Protein AF-A0A2D4H4C4-F1 (afdb_monomer)

Radius of gyration: 14.6 Å; Cα contacts (8 Å, |Δi|>4): 109; chains: 1; bounding box: 35×28×37 Å

Structure (mmCIF, N/CA/C/O backbone):
data_AF-A0A2D4H4C4-F1
#
_entry.id   AF-A0A2D4H4C4-F1
#
loop_
_atom_site.group_PDB
_atom_site.id
_atom_site.type_symbol
_atom_site.label_atom_id
_atom_site.label_alt_id
_atom_site.label_comp_id
_atom_site.label_asym_id
_atom_site.label_entity_id
_atom_site.label_seq_id
_atom_site.pdbx_PDB_ins_code
_atom_site.Cartn_x
_atom_site.Cartn_y
_atom_site.Cartn_z
_atom_site.occupancy
_atom_site.B_iso_or_equiv
_atom_site.auth_seq_id
_atom_site.auth_comp_id
_atom_site.auth_asym_id
_atom_site.auth_atom_id
_atom_site.pdbx_PDB_model_num
ATOM 1 N N . MET A 1 1 ? -2.243 -7.327 -5.780 1.00 95.19 1 MET A N 1
ATOM 2 C CA . MET A 1 1 ? -2.531 -5.905 -6.025 1.00 95.19 1 MET A CA 1
ATOM 3 C C . MET A 1 1 ? -1.234 -5.249 -6.439 1.00 95.19 1 MET A C 1
ATOM 5 O O . MET A 1 1 ? -0.230 -5.472 -5.782 1.00 95.19 1 MET A O 1
ATOM 9 N N . ILE A 1 2 ? -1.245 -4.512 -7.544 1.00 98.12 2 ILE A N 1
ATOM 10 C CA . ILE A 1 2 ? -0.050 -3.874 -8.105 1.00 98.12 2 ILE A CA 1
ATOM 11 C C . ILE A 1 2 ? -0.237 -2.359 -8.102 1.00 98.12 2 ILE A C 1
ATOM 13 O O . ILE A 1 2 ? -1.369 -1.879 -8.139 1.00 98.12 2 ILE A O 1
ATOM 17 N N . PHE A 1 3 ? 0.864 -1.616 -8.053 1.00 98.69 3 PHE A N 1
ATOM 18 C CA . PHE A 1 3 ? 0.857 -0.161 -7.938 1.00 98.69 3 PHE A CA 1
ATOM 19 C C . PHE A 1 3 ? 1.849 0.453 -8.921 1.00 98.69 3 PHE A C 1
ATOM 21 O O . PHE A 1 3 ? 2.810 -0.190 -9.339 1.00 98.69 3 PHE A O 1
ATOM 28 N N . HIS A 1 4 ? 1.646 1.727 -9.250 1.00 98.56 4 HIS A N 1
ATOM 29 C CA . HIS A 1 4 ? 2.751 2.546 -9.727 1.00 98.56 4 HIS A CA 1
ATOM 30 C C . HIS A 1 4 ? 3.812 2.638 -8.615 1.00 98.56 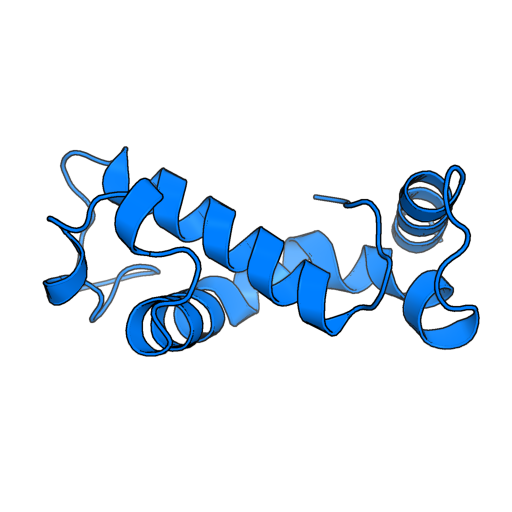4 HIS A C 1
ATOM 32 O O . HIS A 1 4 ? 3.489 3.005 -7.483 1.00 98.56 4 HIS A O 1
ATOM 38 N N . THR A 1 5 ? 5.066 2.314 -8.936 1.00 98.50 5 THR A N 1
ATOM 39 C CA . THR A 1 5 ? 6.145 2.185 -7.948 1.00 98.50 5 THR A CA 1
ATOM 40 C C . THR A 1 5 ? 7.248 3.208 -8.218 1.00 98.50 5 T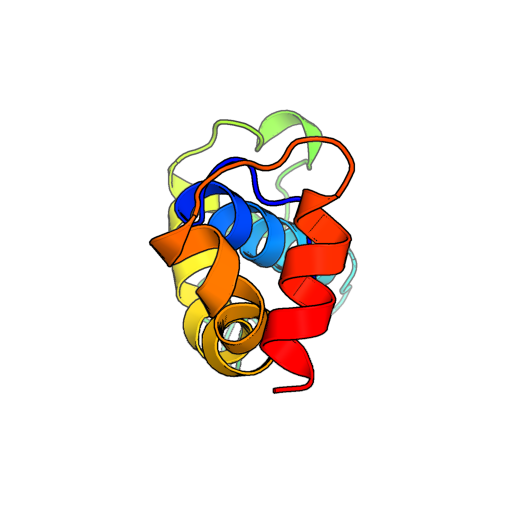HR A C 1
ATOM 42 O O . THR A 1 5 ? 8.166 2.925 -8.992 1.00 98.50 5 THR A O 1
ATOM 45 N N . PRO A 1 6 ? 7.202 4.397 -7.587 1.00 97.94 6 PRO A N 1
ATOM 46 C CA . PRO A 1 6 ? 8.333 5.319 -7.607 1.00 97.94 6 PRO A CA 1
ATOM 47 C C . PRO A 1 6 ? 9.481 4.813 -6.721 1.00 97.94 6 PRO A C 1
ATOM 49 O O . PRO A 1 6 ? 10.64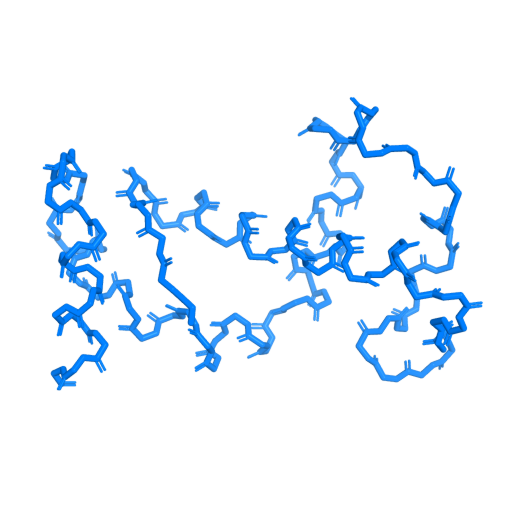6 5.019 -7.035 1.00 97.94 6 PRO A O 1
ATOM 52 N N . PHE A 1 7 ? 9.156 4.124 -5.623 1.00 97.94 7 PHE A N 1
ATOM 53 C CA . PHE A 1 7 ? 10.087 3.357 -4.796 1.00 97.94 7 PHE A CA 1
ATOM 54 C C . PHE A 1 7 ? 9.307 2.374 -3.910 1.00 97.94 7 PHE A C 1
ATOM 56 O O . PHE A 1 7 ? 8.195 2.671 -3.464 1.00 97.94 7 PHE A O 1
ATOM 63 N N . CYS A 1 8 ? 9.888 1.208 -3.612 1.00 97.38 8 CYS A N 1
ATOM 64 C CA . CYS A 1 8 ? 9.176 0.096 -2.963 1.00 97.38 8 CYS A CA 1
ATOM 65 C C . CYS A 1 8 ? 8.604 0.447 -1.578 1.00 97.38 8 CYS A C 1
ATOM 67 O O . CYS A 1 8 ? 7.516 -0.006 -1.223 1.00 97.38 8 CYS A O 1
ATOM 69 N N . LYS A 1 9 ? 9.288 1.308 -0.810 1.00 96.81 9 LYS A N 1
ATOM 70 C CA . LYS A 1 9 ? 8.817 1.740 0.518 1.00 96.81 9 LYS A CA 1
ATOM 71 C C . LYS A 1 9 ? 7.488 2.502 0.454 1.00 96.81 9 LYS A C 1
ATOM 73 O O . LYS A 1 9 ? 6.700 2.398 1.388 1.00 96.81 9 LYS A O 1
ATOM 78 N N . LEU A 1 10 ? 7.214 3.247 -0.623 1.00 97.75 10 LEU A N 1
ATOM 79 C CA . LEU A 1 10 ? 5.921 3.920 -0.778 1.00 97.75 10 LEU A CA 1
ATOM 80 C C . LEU A 1 10 ? 4.800 2.910 -1.010 1.00 97.75 10 LEU A C 1
ATOM 82 O O . LEU A 1 10 ? 3.732 3.045 -0.427 1.00 97.75 10 LEU A O 1
ATOM 86 N N . VAL A 1 11 ? 5.056 1.869 -1.803 1.00 98.31 11 VAL A N 1
ATOM 87 C CA . VAL A 1 11 ? 4.044 0.856 -2.129 1.00 98.31 11 VAL A CA 1
ATOM 88 C C . VAL A 1 11 ? 3.581 0.099 -0.885 1.00 98.31 11 VAL A C 1
ATOM 90 O O . VAL A 1 11 ? 2.389 -0.157 -0.732 1.00 98.31 11 VAL A O 1
ATOM 93 N N . GLN A 1 12 ? 4.494 -0.186 0.048 1.00 97.81 12 GLN A N 1
ATOM 94 C CA . GLN A 1 12 ? 4.132 -0.762 1.344 1.00 97.81 12 GLN A CA 1
ATOM 95 C C . GLN A 1 12 ? 3.147 0.135 2.114 1.00 97.81 12 GLN A C 1
ATOM 97 O O . GLN A 1 12 ? 2.161 -0.360 2.660 1.00 97.81 12 GLN A O 1
ATOM 102 N N . LYS A 1 13 ? 3.359 1.459 2.100 1.00 98.19 13 LYS A N 1
ATOM 103 C CA . LYS A 1 13 ? 2.426 2.427 2.701 1.00 98.19 13 LYS A CA 1
ATOM 104 C C . LYS A 1 13 ? 1.096 2.493 1.959 1.00 98.19 13 LYS A C 1
ATOM 106 O O . LYS A 1 13 ? 0.056 2.569 2.599 1.00 98.19 13 LYS A O 1
ATOM 111 N N . CYS A 1 14 ? 1.108 2.444 0.626 1.00 98.19 14 CYS A N 1
ATOM 112 C CA . CYS A 1 14 ? -0.115 2.435 -0.179 1.00 98.19 14 CYS A CA 1
ATOM 113 C C . CYS A 1 14 ? -0.988 1.219 0.144 1.00 98.19 14 CYS A C 1
ATOM 115 O O . CYS A 1 14 ? -2.193 1.364 0.329 1.00 98.19 14 CYS A O 1
ATOM 117 N N . PHE A 1 15 ? -0.388 0.035 0.278 1.00 98.50 15 PHE A N 1
ATOM 118 C CA . PHE A 1 15 ? -1.127 -1.166 0.653 1.00 98.50 15 PHE A CA 1
ATOM 119 C C . PHE A 1 15 ? -1.680 -1.079 2.087 1.00 98.50 15 PHE A C 1
ATOM 121 O O . PHE A 1 15 ? -2.853 -1.367 2.313 1.00 98.50 15 PHE A O 1
ATOM 128 N N . ALA A 1 16 ? -0.882 -0.585 3.040 1.00 98.31 16 ALA A N 1
ATOM 129 C CA . ALA A 1 16 ? -1.346 -0.304 4.401 1.00 98.31 16 ALA A CA 1
ATOM 130 C C . ALA A 1 16 ? -2.499 0.717 4.433 1.00 98.31 16 ALA A C 1
ATOM 132 O O . ALA A 1 16 ? -3.440 0.581 5.212 1.00 98.31 16 ALA A O 1
ATOM 133 N N . ARG A 1 17 ? -2.459 1.724 3.555 1.00 98.31 17 ARG A N 1
ATOM 134 C CA . ARG A 1 17 ? -3.512 2.733 3.423 1.00 98.31 17 ARG A CA 1
ATOM 135 C C . ARG A 1 17 ? -4.824 2.133 2.928 1.00 98.31 17 ARG A C 1
ATOM 137 O O . ARG A 1 17 ? -5.876 2.573 3.378 1.00 98.31 17 ARG A O 1
ATOM 144 N N . ILE A 1 18 ? -4.781 1.142 2.041 1.00 98.00 18 ILE A N 1
ATOM 145 C CA . ILE A 1 18 ? -5.984 0.405 1.630 1.00 98.00 18 ILE A CA 1
ATOM 146 C C . ILE A 1 18 ? -6.559 -0.363 2.822 1.00 98.00 18 ILE A C 1
ATOM 148 O O . ILE A 1 18 ? -7.750 -0.246 3.073 1.00 98.00 18 ILE A O 1
ATOM 152 N N . LEU A 1 19 ? -5.717 -1.014 3.634 1.00 96.88 19 LEU A N 1
ATOM 153 C CA . LEU A 1 19 ? -6.191 -1.691 4.847 1.00 96.88 19 LEU A CA 1
ATOM 154 C C . LEU A 1 19 ? -6.868 -0.725 5.840 1.00 96.88 19 LEU A C 1
ATOM 156 O O . LEU A 1 19 ? -7.847 -1.094 6.476 1.00 96.88 19 LEU A O 1
ATOM 160 N N . LEU A 1 20 ? -6.389 0.520 5.954 1.00 97.31 20 LEU A N 1
ATOM 161 C CA . LEU A 1 20 ? -7.073 1.564 6.730 1.00 97.31 20 LEU A CA 1
ATOM 162 C C . LEU A 1 20 ?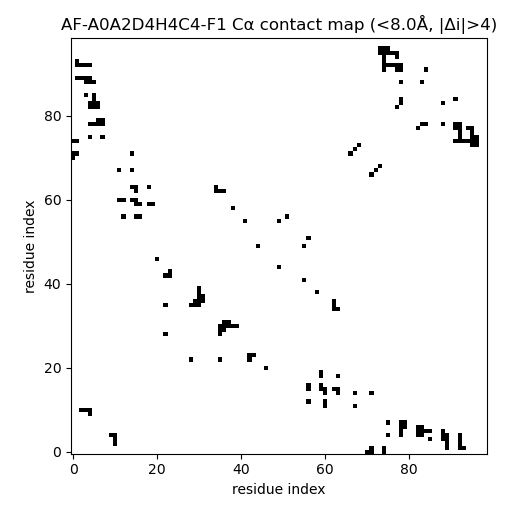 -8.452 1.913 6.155 1.00 97.31 20 LEU A C 1
ATOM 164 O O . LEU A 1 20 ? -9.391 2.115 6.919 1.00 97.31 20 LEU A O 1
ATOM 168 N N . ASN A 1 21 ? -8.586 1.985 4.827 1.00 96.88 21 ASN A N 1
ATOM 169 C CA . ASN A 1 21 ? -9.889 2.221 4.198 1.00 96.88 21 ASN A CA 1
ATOM 170 C C . ASN A 1 21 ? -10.850 1.062 4.493 1.00 96.88 21 ASN A C 1
ATOM 172 O O . ASN A 1 21 ? -11.980 1.313 4.899 1.00 96.88 21 ASN A O 1
ATOM 176 N N . ASP A 1 22 ? -10.384 -0.182 4.360 1.00 95.50 22 ASP A N 1
ATOM 177 C CA . ASP A 1 22 ? -11.184 -1.375 4.662 1.00 95.50 22 ASP A CA 1
ATOM 178 C C . ASP A 1 22 ? -11.606 -1.409 6.138 1.00 95.50 22 ASP A C 1
ATOM 180 O O . ASP A 1 22 ? -12.760 -1.702 6.457 1.00 95.50 22 ASP A O 1
ATOM 184 N N . PHE A 1 23 ? -10.690 -1.054 7.043 1.00 95.38 23 PHE A N 1
ATOM 185 C CA . PHE A 1 23 ? -10.955 -0.958 8.475 1.00 95.38 23 PHE A CA 1
ATOM 186 C C . PHE A 1 23 ? -12.065 0.055 8.778 1.00 95.38 23 PHE A C 1
ATOM 188 O O . PHE A 1 23 ? -13.060 -0.314 9.398 1.00 95.38 23 PHE A O 1
ATOM 195 N N . LEU A 1 24 ? -11.959 1.289 8.273 1.00 93.88 24 LEU A N 1
ATOM 196 C CA . LEU A 1 24 ? -12.953 2.345 8.517 1.00 93.88 24 LEU A CA 1
ATOM 197 C C . LEU A 1 24 ? -14.295 2.097 7.811 1.00 93.88 24 LEU A C 1
ATOM 199 O O . LEU A 1 24 ? -15.334 2.537 8.296 1.00 93.88 24 LEU A O 1
ATOM 203 N N . ALA A 1 25 ? -14.293 1.386 6.682 1.00 92.56 25 ALA A N 1
ATOM 204 C CA . ALA A 1 25 ? -15.518 0.981 5.996 1.00 92.56 25 ALA A CA 1
ATOM 205 C C . ALA A 1 25 ? -16.252 -0.164 6.721 1.00 92.56 25 ALA A C 1
ATOM 207 O O . ALA A 1 25 ? -17.456 -0.353 6.541 1.00 92.56 25 ALA A O 1
ATOM 208 N N . SER A 1 26 ? -15.545 -0.949 7.537 1.00 85.00 26 SER A N 1
ATOM 209 C CA . SER A 1 26 ? -16.126 -2.089 8.241 1.00 85.00 26 SER A CA 1
ATOM 210 C C . SER A 1 26 ? -16.852 -1.659 9.525 1.00 85.00 26 SER A C 1
ATOM 212 O O . SER A 1 26 ? -16.240 -1.343 10.535 1.00 85.00 26 SER A O 1
ATOM 214 N N . HIS A 1 27 ? -18.188 -1.721 9.533 1.00 66.38 27 HIS A N 1
ATOM 215 C CA . HIS A 1 27 ? -19.010 -1.390 10.715 1.00 66.38 27 HIS A CA 1
ATOM 216 C C . HIS A 1 27 ? -18.822 -2.333 11.927 1.00 66.38 27 HIS A C 1
ATOM 218 O O . HIS A 1 27 ? -19.343 -2.058 13.006 1.00 66.38 27 HIS A O 1
ATOM 224 N N . LYS A 1 28 ? -18.129 -3.466 11.746 1.00 65.62 28 LYS A N 1
ATOM 225 C CA . LYS A 1 28 ? -17.847 -4.492 12.765 1.00 65.62 28 LYS A CA 1
ATOM 226 C C . LYS A 1 28 ? -16.444 -5.068 12.571 1.00 65.62 28 LYS A C 1
ATOM 228 O O . LYS A 1 28 ? -16.284 -6.275 12.391 1.00 65.62 28 LYS A O 1
ATOM 233 N N . SER A 1 29 ? -15.433 -4.213 12.515 1.00 67.94 29 SER A N 1
ATOM 234 C CA . SER A 1 29 ? -14.050 -4.684 12.565 1.00 67.94 29 SER A CA 1
ATOM 235 C C . SER A 1 29 ? -13.849 -5.375 13.915 1.00 67.94 29 SER A C 1
ATOM 237 O O . SER A 1 29 ? -13.975 -4.739 14.958 1.00 67.94 29 SER A O 1
ATOM 239 N N . ASP A 1 30 ? -13.590 -6.682 13.910 1.00 76.44 30 ASP A N 1
ATOM 240 C CA . ASP A 1 30 ? -13.142 -7.368 15.119 1.00 76.44 30 ASP A CA 1
ATOM 241 C C . ASP A 1 30 ? -11.734 -6.857 15.440 1.00 76.44 30 ASP A C 1
ATOM 243 O O . ASP A 1 30 ? -10.760 -7.215 14.781 1.00 76.44 30 ASP A O 1
ATOM 247 N N . THR A 1 31 ? -11.650 -5.930 16.391 1.00 82.75 31 THR A N 1
ATOM 248 C CA . THR A 1 31 ? -10.391 -5.320 16.835 1.00 82.75 31 THR A CA 1
ATOM 249 C C . THR A 1 31 ? -9.677 -6.142 17.895 1.00 82.75 31 THR A C 1
ATOM 251 O O . THR A 1 31 ? -8.577 -5.770 18.306 1.00 82.75 31 THR A O 1
ATOM 254 N N . ASP A 1 32 ? -10.305 -7.224 18.351 1.00 77.88 32 ASP A N 1
ATOM 255 C CA . ASP A 1 32 ? -9.807 -8.075 19.425 1.00 77.88 32 ASP A CA 1
ATOM 256 C C . ASP A 1 32 ? -9.193 -9.368 18.851 1.00 77.88 32 ASP A C 1
ATOM 258 O O . ASP A 1 32 ? -8.477 -10.090 19.548 1.00 77.88 32 ASP A O 1
ATOM 262 N N . SER A 1 33 ? -9.404 -9.646 17.556 1.00 78.25 33 SER A N 1
ATOM 263 C CA . SER A 1 33 ? -8.805 -10.775 16.843 1.00 78.25 33 SER A CA 1
ATOM 264 C C . SER A 1 33 ? -8.481 -10.470 15.366 1.00 78.25 33 SER A C 1
ATOM 266 O O . SER A 1 33 ? -8.805 -9.418 14.820 1.00 78.25 33 SER A O 1
ATOM 268 N N . GLY A 1 34 ? -7.766 -11.379 14.697 1.00 87.06 34 GLY A N 1
ATOM 269 C CA . GLY A 1 34 ? -7.490 -11.276 13.260 1.00 87.06 34 GLY A CA 1
ATOM 270 C C . GLY A 1 34 ? -6.580 -10.107 12.851 1.00 87.06 34 GLY A C 1
ATOM 271 O O . GLY A 1 34 ? -5.654 -9.724 13.566 1.00 87.06 34 GLY A O 1
ATOM 272 N N . ILE A 1 35 ? -6.816 -9.574 11.648 1.00 90.81 35 ILE A N 1
ATOM 273 C CA . ILE A 1 35 ? -5.951 -8.568 11.004 1.00 90.81 35 ILE A CA 1
ATOM 274 C C . ILE A 1 35 ? -6.067 -7.165 11.615 1.00 90.81 35 ILE A C 1
ATOM 276 O O . ILE A 1 35 ? -5.171 -6.350 11.414 1.00 90.81 35 ILE A O 1
ATOM 280 N N . TYR A 1 36 ? -7.142 -6.880 12.357 1.00 93.06 36 TYR A N 1
ATOM 281 C CA . TYR A 1 36 ? -7.375 -5.580 12.998 1.00 93.06 36 TYR A CA 1
ATOM 282 C C . TYR A 1 36 ? -7.074 -5.588 14.501 1.00 93.06 36 TYR A C 1
ATOM 284 O O . TYR A 1 36 ? -7.349 -4.601 15.188 1.00 93.06 36 TYR A O 1
ATOM 292 N N . ASN A 1 37 ? -6.476 -6.673 15.003 1.00 92.12 37 ASN A N 1
ATOM 293 C CA . ASN A 1 37 ? -6.088 -6.796 16.399 1.00 92.12 37 ASN A CA 1
ATOM 294 C C . ASN A 1 37 ? -5.208 -5.611 16.841 1.00 92.12 37 ASN A C 1
ATOM 296 O O . ASN A 1 37 ? -4.146 -5.359 16.263 1.00 92.12 37 ASN A O 1
ATOM 300 N N . GLY A 1 38 ? -5.657 -4.886 17.867 1.00 90.62 38 GLY A N 1
ATOM 301 C CA . GLY A 1 38 ? -4.944 -3.733 18.420 1.00 90.62 38 GLY A CA 1
ATOM 302 C C . GLY A 1 38 ? -5.076 -2.439 17.608 1.00 90.62 38 GLY A C 1
ATOM 303 O O . GLY A 1 38 ? -4.292 -1.518 17.821 1.00 90.62 38 GLY A O 1
ATOM 304 N N . LEU A 1 39 ? -6.044 -2.345 16.685 1.00 94.31 39 LEU A N 1
ATOM 305 C CA . LEU A 1 39 ? -6.317 -1.125 15.904 1.00 94.31 39 LEU A CA 1
ATOM 306 C C . LEU A 1 39 ? -7.528 -0.322 16.402 1.00 94.31 39 LEU A C 1
ATOM 308 O O . LEU A 1 39 ? -7.914 0.661 15.771 1.00 94.31 39 LEU A O 1
ATOM 312 N N . LYS A 1 40 ? -8.117 -0.709 17.540 1.00 92.38 40 LYS A N 1
ATOM 313 C CA . LYS A 1 40 ? -9.330 -0.096 18.103 1.00 92.38 40 LYS A CA 1
ATOM 314 C C . LYS A 1 40 ? -9.231 1.421 18.265 1.00 92.38 40 LYS A C 1
ATOM 316 O O . LYS A 1 40 ? -10.189 2.126 17.947 1.00 92.38 40 LYS A O 1
ATOM 321 N N . ASP A 1 41 ? -8.069 1.920 18.676 1.00 93.06 41 ASP A N 1
ATOM 322 C CA . ASP A 1 41 ? -7.825 3.351 18.897 1.00 93.06 41 ASP A CA 1
ATOM 323 C C . ASP A 1 41 ? -7.937 4.184 17.609 1.00 93.06 41 ASP A C 1
ATOM 325 O O . ASP A 1 41 ? -8.160 5.392 17.659 1.00 93.06 41 ASP A O 1
ATOM 329 N N . PHE A 1 42 ? -7.855 3.542 16.439 1.00 94.44 42 PHE A N 1
ATOM 330 C CA . PHE A 1 42 ? -7.963 4.203 15.142 1.00 94.44 42 PHE A CA 1
ATOM 331 C C . PHE A 1 42 ? -9.384 4.184 14.555 1.00 94.44 42 PHE A C 1
ATOM 333 O O . PHE A 1 42 ? -9.580 4.696 13.460 1.00 94.44 42 PHE A O 1
ATOM 340 N N . SER A 1 43 ? -10.389 3.626 15.243 1.00 92.25 43 SER A N 1
ATOM 341 C CA . SER A 1 43 ? -11.743 3.410 14.678 1.00 92.25 43 SER A CA 1
ATOM 342 C C . SER A 1 43 ? -12.477 4.694 14.270 1.00 92.25 43 SER A C 1
ATOM 344 O O . SER A 1 43 ? -13.366 4.653 13.428 1.00 92.25 43 SER A O 1
ATOM 346 N N . ASN A 1 44 ? -12.109 5.833 14.863 1.00 92.44 44 ASN A N 1
ATOM 347 C CA . ASN A 1 44 ? -12.778 7.122 14.654 1.00 92.44 44 ASN A CA 1
ATOM 348 C C . ASN A 1 44 ? -11.898 8.153 13.929 1.00 92.44 44 ASN A C 1
ATOM 350 O O . ASN A 1 44 ? -12.234 9.337 13.905 1.00 92.44 44 ASN A O 1
ATOM 354 N N . VAL A 1 45 ? -10.752 7.742 13.375 1.00 95.38 45 VAL A N 1
ATOM 355 C CA . VAL A 1 45 ? -9.891 8.670 12.629 1.00 95.38 45 VAL A CA 1
ATOM 356 C C . VAL A 1 45 ? -10.528 9.013 11.287 1.00 95.38 45 VAL A C 1
ATOM 358 O O . VAL A 1 45 ? -11.104 8.154 10.619 1.00 95.38 45 VAL A O 1
ATOM 361 N N . LYS A 1 46 ? -10.376 10.261 10.845 1.00 96.31 46 LYS A N 1
ATOM 362 C CA . LYS A 1 46 ? -10.762 10.660 9.489 1.00 96.31 46 LYS A CA 1
ATOM 363 C C . LYS A 1 46 ? -9.623 10.398 8.513 1.00 96.31 46 LYS A C 1
ATOM 365 O O . LYS A 1 46 ? -8.451 10.627 8.822 1.00 96.31 46 LYS A O 1
ATOM 370 N N . LEU A 1 47 ? -9.943 9.927 7.309 1.00 96.88 47 LEU A N 1
ATOM 371 C CA . LEU A 1 47 ? -8.927 9.606 6.302 1.00 96.88 47 LEU A CA 1
ATOM 372 C C . LEU A 1 47 ? -8.072 10.838 5.971 1.00 96.88 47 LEU A C 1
ATOM 374 O O . LEU A 1 47 ? -6.845 10.754 5.927 1.00 96.88 47 LEU A O 1
ATOM 378 N N . GLU A 1 48 ? -8.694 11.993 5.801 1.00 96.88 48 GLU A N 1
ATOM 379 C CA . GLU A 1 48 ? -8.039 13.250 5.458 1.00 96.88 48 GLU A CA 1
ATOM 380 C C . GLU A 1 48 ? -7.066 13.770 6.532 1.00 96.88 48 GLU A C 1
ATOM 382 O O . GLU A 1 48 ? -6.123 14.489 6.212 1.00 96.88 48 GLU A O 1
ATOM 387 N N . GLU A 1 49 ? -7.218 13.352 7.789 1.00 96.88 49 GLU A N 1
ATOM 388 C CA . GLU A 1 49 ? -6.352 13.768 8.903 1.00 96.88 49 GLU A CA 1
ATOM 389 C C . GLU A 1 49 ? -5.147 12.829 9.096 1.00 96.88 49 GLU A C 1
ATOM 391 O O . GLU A 1 49 ? -4.223 13.117 9.857 1.00 96.88 49 GLU A O 1
ATOM 396 N N . THR A 1 50 ? -5.113 11.692 8.392 1.00 97.50 50 THR A N 1
ATOM 397 C CA . THR A 1 50 ? -4.145 10.613 8.655 1.00 97.50 50 THR A CA 1
ATOM 398 C C . THR A 1 50 ? -3.014 10.501 7.634 1.00 97.50 50 THR A C 1
ATOM 400 O O . THR A 1 50 ? -2.174 9.616 7.774 1.00 97.50 50 THR A O 1
ATOM 403 N N . TYR A 1 51 ? -2.924 11.395 6.639 1.00 96.12 51 TYR A N 1
ATOM 404 C CA . TYR A 1 51 ? -1.894 11.321 5.585 1.00 96.12 51 TYR A CA 1
ATOM 405 C C . TYR A 1 51 ? -0.455 11.288 6.121 1.00 96.12 51 TYR A C 1
ATOM 407 O O . TYR A 1 51 ? 0.396 10.585 5.577 1.00 96.12 51 TYR A O 1
ATOM 415 N N . PHE A 1 52 ? -0.193 12.028 7.200 1.00 95.50 52 PHE A N 1
ATOM 416 C CA . PHE A 1 52 ? 1.132 12.138 7.818 1.00 95.50 52 PHE A CA 1
ATOM 417 C C . PHE A 1 52 ? 1.163 11.622 9.262 1.00 95.50 52 PHE A C 1
ATOM 419 O O . PHE A 1 52 ? 2.176 11.773 9.951 1.00 95.50 52 PHE A O 1
ATOM 426 N N . ASN A 1 53 ? 0.078 10.992 9.724 1.00 97.44 53 ASN A N 1
ATOM 427 C CA . ASN A 1 53 ? 0.017 10.422 11.063 1.00 97.44 53 ASN A CA 1
ATOM 428 C C . ASN A 1 53 ? 0.917 9.175 11.130 1.00 97.44 53 ASN A C 1
ATOM 430 O O . ASN A 1 53 ? 0.626 8.130 10.546 1.00 97.44 53 ASN A O 1
ATOM 434 N N . ARG A 1 54 ? 2.036 9.297 11.853 1.00 96.50 54 ARG A N 1
ATOM 435 C CA . ARG A 1 54 ? 3.049 8.237 11.974 1.00 96.50 54 ARG A CA 1
ATOM 436 C C . ARG A 1 54 ? 2.558 7.020 12.751 1.00 96.50 54 ARG A C 1
ATOM 438 O O . ARG A 1 54 ? 3.083 5.933 12.530 1.00 96.50 54 ARG A O 1
ATOM 445 N N . GLU A 1 55 ? 1.620 7.197 13.672 1.00 97.06 55 GLU A N 1
ATOM 446 C CA . GLU A 1 55 ? 1.075 6.106 14.483 1.00 97.06 55 GLU A CA 1
ATOM 447 C C . GLU A 1 55 ? 0.166 5.228 13.631 1.00 97.06 55 GLU A C 1
ATOM 449 O O . GLU A 1 55 ? 0.381 4.019 13.568 1.00 97.06 55 GLU A O 1
ATOM 454 N N . VAL A 1 56 ? -0.734 5.853 12.864 1.00 97.50 56 VAL A N 1
ATOM 455 C CA . VAL A 1 56 ? -1.570 5.171 11.865 1.00 97.50 56 VAL A CA 1
ATOM 456 C C . VAL A 1 56 ? -0.692 4.465 10.828 1.00 97.50 56 VAL A C 1
ATOM 458 O O . VAL A 1 56 ? -0.852 3.270 10.592 1.00 97.50 56 VAL A O 1
ATOM 461 N N . ASP A 1 57 ? 0.296 5.157 10.253 1.00 96.88 57 ASP A N 1
ATOM 462 C CA . ASP A 1 57 ? 1.199 4.570 9.251 1.00 96.88 57 ASP A CA 1
ATOM 463 C C . ASP A 1 57 ? 1.911 3.312 9.781 1.00 96.88 57 ASP A C 1
ATOM 465 O O . ASP A 1 57 ? 1.932 2.274 9.119 1.00 96.88 57 ASP A O 1
ATOM 469 N N . LYS A 1 58 ? 2.450 3.368 11.006 1.00 97.56 58 LYS A N 1
ATOM 470 C CA . LYS A 1 58 ? 3.120 2.222 11.639 1.00 97.56 58 LYS A CA 1
ATOM 471 C C . LYS A 1 58 ? 2.154 1.079 11.940 1.00 97.56 58 LYS A C 1
ATOM 473 O O . LYS A 1 58 ? 2.482 -0.074 11.657 1.00 97.56 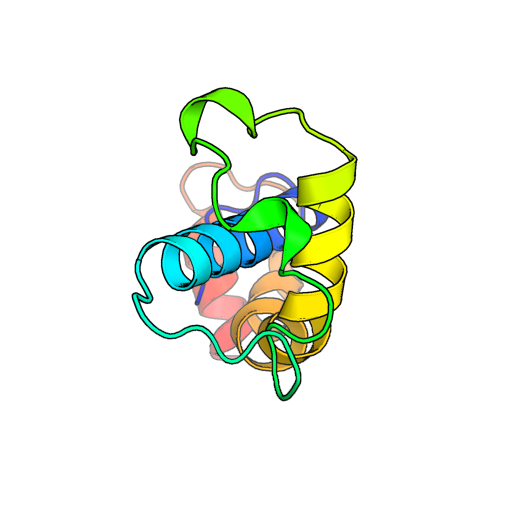58 LYS A O 1
ATOM 478 N N . ALA A 1 59 ? 0.994 1.383 12.518 1.00 97.44 59 ALA A N 1
ATOM 479 C CA . ALA A 1 59 ? 0.022 0.380 12.929 1.00 97.44 59 ALA A CA 1
ATOM 480 C C . ALA A 1 59 ? -0.506 -0.410 11.724 1.00 97.44 59 ALA A C 1
ATOM 482 O O . ALA A 1 59 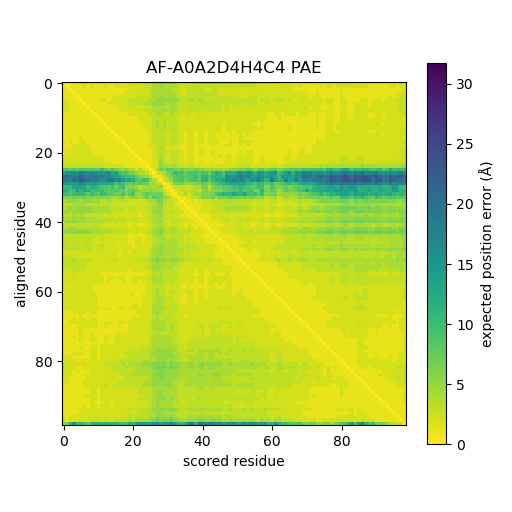? -0.453 -1.641 11.715 1.00 97.44 59 ALA A O 1
ATOM 483 N N . PHE A 1 60 ? -0.904 0.286 10.657 1.00 97.81 60 PHE A N 1
ATOM 484 C CA . PHE A 1 60 ? -1.462 -0.355 9.468 1.00 97.81 60 PHE A CA 1
ATOM 485 C C . PHE A 1 60 ? -0.402 -1.028 8.593 1.00 97.81 60 PHE A C 1
ATOM 487 O O . PHE A 1 60 ? -0.697 -2.047 7.969 1.00 97.81 60 PHE A O 1
ATOM 494 N N . GLN A 1 61 ? 0.849 -0.552 8.572 1.00 98.06 61 GLN A N 1
ATOM 495 C CA . GLN A 1 61 ? 1.942 -1.304 7.938 1.00 98.06 61 GLN A CA 1
ATOM 496 C C . GLN A 1 61 ? 2.241 -2.617 8.666 1.00 98.06 61 GLN A C 1
ATOM 498 O O . GLN A 1 61 ? 2.515 -3.621 8.011 1.00 98.06 61 GLN A O 1
ATOM 503 N N . LYS A 1 62 ? 2.176 -2.628 10.005 1.00 97.62 62 LYS A N 1
ATOM 504 C CA . LYS A 1 62 ? 2.339 -3.853 10.798 1.00 97.62 62 LYS A CA 1
ATOM 505 C C . LYS A 1 62 ? 1.181 -4.821 10.548 1.00 97.62 62 LYS A C 1
ATOM 507 O O . LYS A 1 62 ? 1.427 -5.980 10.232 1.00 97.62 62 LYS A O 1
ATOM 512 N N . ALA A 1 63 ? -0.057 -4.341 10.641 1.00 96.88 63 ALA A N 1
ATOM 513 C CA . ALA A 1 63 ? -1.258 -5.150 10.435 1.00 96.88 63 ALA A CA 1
ATOM 514 C C . ALA A 1 63 ? -1.344 -5.736 9.014 1.00 96.88 63 ALA A C 1
ATOM 516 O O . ALA A 1 63 ? -1.692 -6.900 8.831 1.00 96.88 63 ALA A O 1
ATOM 517 N N . SER A 1 64 ? -0.964 -4.957 7.997 1.00 97.56 64 SER A N 1
ATOM 518 C CA . SER A 1 64 ? -1.003 -5.390 6.594 1.00 97.56 64 SER A CA 1
ATOM 519 C C . SER A 1 64 ? 0.206 -6.214 6.146 1.00 97.56 64 SER A C 1
ATOM 521 O O . SER A 1 64 ? 0.236 -6.624 4.987 1.00 97.56 64 SER A O 1
ATOM 523 N N . HIS A 1 65 ? 1.196 -6.472 7.010 1.00 97.69 65 HIS A N 1
ATOM 524 C CA . HIS A 1 65 ? 2.491 -7.021 6.595 1.00 97.69 65 HIS A CA 1
ATOM 525 C C . HIS A 1 65 ? 2.373 -8.347 5.832 1.00 97.69 65 HIS A C 1
ATOM 527 O O . HIS A 1 65 ? 2.849 -8.447 4.702 1.00 97.69 65 HIS A O 1
ATOM 533 N N . GLU A 1 66 ? 1.689 -9.343 6.396 1.00 97.81 66 GLU A N 1
ATOM 534 C CA . GLU A 1 66 ? 1.546 -10.653 5.745 1.00 97.81 66 GLU A CA 1
ATOM 535 C C . GLU A 1 66 ? 0.726 -10.571 4.452 1.00 97.81 66 GLU A C 1
ATOM 537 O O . GLU A 1 66 ? 1.088 -11.164 3.435 1.00 97.81 66 GLU A O 1
ATOM 542 N N . LEU A 1 67 ? -0.331 -9.754 4.439 1.00 97.88 67 LEU A N 1
ATOM 543 C CA . LEU A 1 67 ? -1.125 -9.514 3.233 1.00 97.88 67 LEU A CA 1
ATOM 544 C C . LEU A 1 67 ? -0.303 -8.821 2.141 1.00 97.88 67 LEU A C 1
ATOM 546 O O . LEU A 1 67 ? -0.440 -9.162 0.968 1.00 97.88 67 LEU A O 1
ATOM 550 N N . PHE A 1 68 ? 0.575 -7.887 2.507 1.00 98.56 68 PHE A N 1
ATOM 551 C CA . PHE A 1 68 ? 1.493 -7.240 1.578 1.00 98.56 68 PHE A CA 1
ATOM 552 C C . PHE A 1 68 ? 2.464 -8.255 0.968 1.00 98.56 68 PHE A C 1
ATOM 554 O O . PHE A 1 68 ? 2.616 -8.277 -0.256 1.00 98.56 68 PHE A O 1
ATOM 561 N N . LYS A 1 69 ? 3.065 -9.129 1.789 1.00 98.31 69 LYS A N 1
ATOM 562 C CA . LYS A 1 69 ? 3.968 -10.193 1.316 1.00 98.31 69 LYS A CA 1
ATOM 563 C C . LYS A 1 69 ? 3.280 -11.124 0.321 1.00 98.31 69 LYS A C 1
ATOM 565 O O . LYS A 1 69 ? 3.874 -11.490 -0.683 1.00 98.31 69 LYS A O 1
ATOM 570 N N . GLN A 1 70 ? 2.018 -11.464 0.568 1.00 98.12 70 GLN A N 1
ATOM 571 C CA . GLN A 1 70 ? 1.255 -12.362 -0.300 1.00 98.12 70 GLN A CA 1
ATOM 572 C C . GLN A 1 70 ? 0.740 -11.680 -1.571 1.00 98.12 70 GLN A C 1
ATOM 574 O O . GLN A 1 70 ? 0.750 -12.275 -2.644 1.00 98.12 70 GLN A O 1
ATOM 579 N N . LYS A 1 71 ? 0.236 -10.445 -1.465 1.00 98.38 71 LYS A N 1
ATOM 580 C CA . LYS A 1 71 ? -0.550 -9.818 -2.539 1.00 98.38 71 LYS A CA 1
ATOM 581 C C . LYS A 1 71 ? 0.227 -8.801 -3.363 1.00 98.38 71 LYS A C 1
ATOM 583 O O . LYS A 1 71 ? -0.229 -8.497 -4.464 1.00 98.38 71 LYS A O 1
ATOM 588 N N . THR A 1 72 ? 1.329 -8.256 -2.854 1.00 98.56 72 THR A N 1
ATOM 589 C CA . THR A 1 72 ? 1.986 -7.081 -3.451 1.00 98.56 72 THR A CA 1
ATOM 590 C C . THR A 1 72 ? 3.492 -7.262 -3.595 1.00 98.56 72 THR A C 1
ATOM 592 O O . THR A 1 72 ? 4.043 -6.882 -4.619 1.00 98.56 72 THR A O 1
ATOM 595 N N . GLN A 1 73 ? 4.177 -7.882 -2.630 1.00 98.31 73 GLN A N 1
ATOM 596 C CA . GLN A 1 73 ? 5.631 -8.067 -2.694 1.00 98.31 73 GLN A CA 1
ATOM 597 C C . GLN A 1 73 ? 6.128 -8.762 -3.980 1.00 98.31 73 GLN A C 1
ATOM 599 O O . GLN A 1 73 ? 7.127 -8.282 -4.522 1.00 98.31 73 GLN A O 1
ATOM 604 N N . PRO A 1 74 ? 5.458 -9.800 -4.529 1.00 98.31 74 PRO A N 1
ATOM 605 C CA . PRO A 1 74 ? 5.893 -10.430 -5.779 1.00 98.31 74 PRO A CA 1
ATOM 606 C C . PRO A 1 74 ? 5.919 -9.457 -6.965 1.00 98.31 74 PRO A C 1
ATOM 608 O O . PRO A 1 74 ? 6.757 -9.572 -7.851 1.00 98.31 74 PRO A O 1
ATOM 611 N N . SER A 1 75 ? 5.074 -8.421 -6.954 1.00 98.50 75 SER A N 1
ATOM 612 C CA . SER A 1 75 ? 5.041 -7.432 -8.031 1.00 98.50 75 SER A CA 1
ATOM 613 C C . SER A 1 75 ? 6.186 -6.418 -7.974 1.00 98.50 75 SER A C 1
ATOM 615 O O . SER A 1 75 ? 6.247 -5.545 -8.827 1.00 98.50 75 SER A O 1
ATOM 617 N N . LEU A 1 76 ? 7.053 -6.438 -6.957 1.00 98.44 76 LEU A N 1
ATOM 618 C CA . LEU A 1 76 ? 8.054 -5.381 -6.745 1.00 98.44 76 LEU A CA 1
ATOM 619 C C . LEU A 1 76 ? 9.464 -5.756 -7.199 1.00 98.44 76 LEU A C 1
ATOM 621 O O . LEU A 1 76 ? 10.366 -4.928 -7.067 1.00 98.44 76 LEU A O 1
ATOM 625 N N . PHE A 1 77 ? 9.665 -6.962 -7.740 1.00 98.25 77 PHE A N 1
ATOM 626 C CA . PHE A 1 77 ? 10.989 -7.442 -8.135 1.00 98.25 77 PHE A CA 1
ATOM 627 C C . PHE A 1 77 ? 11.685 -6.480 -9.108 1.00 98.25 77 PHE A C 1
ATOM 629 O O . PHE A 1 77 ? 12.771 -5.986 -8.802 1.00 98.25 77 PHE A O 1
ATOM 636 N N . LEU A 1 78 ? 11.049 -6.141 -10.235 1.00 97.88 78 LEU A N 1
ATOM 637 C CA . LEU A 1 78 ? 11.643 -5.236 -11.221 1.00 97.88 78 LEU A CA 1
ATOM 638 C C . LEU A 1 78 ? 11.862 -3.834 -10.648 1.00 97.88 78 LEU A C 1
ATOM 640 O O . LEU A 1 78 ? 12.922 -3.251 -10.841 1.00 97.88 78 LEU A O 1
ATOM 644 N N . SER A 1 79 ? 10.899 -3.295 -9.900 1.00 97.69 79 SER A N 1
ATOM 645 C CA . SER A 1 79 ? 11.034 -1.962 -9.303 1.00 97.69 79 SER A CA 1
ATOM 646 C C . SER A 1 79 ? 12.166 -1.877 -8.276 1.00 97.69 79 SER A C 1
ATOM 648 O O . SER A 1 79 ? 12.801 -0.832 -8.167 1.00 97.69 79 SER A O 1
ATOM 650 N N . ALA A 1 80 ? 12.455 -2.961 -7.551 1.00 97.69 80 ALA A N 1
ATOM 651 C CA . ALA A 1 80 ? 13.572 -3.017 -6.610 1.00 97.69 80 ALA A CA 1
ATOM 652 C C . ALA A 1 80 ? 14.947 -3.010 -7.304 1.00 97.69 80 ALA A C 1
ATOM 654 O O . ALA A 1 80 ? 15.907 -2.519 -6.717 1.00 97.69 80 ALA A O 1
ATOM 655 N N . HIS A 1 81 ? 15.035 -3.515 -8.540 1.00 97.88 81 HIS A N 1
ATOM 656 C CA . HIS A 1 81 ? 16.295 -3.643 -9.283 1.00 97.88 81 HIS A CA 1
ATOM 657 C C . HIS A 1 81 ? 16.494 -2.568 -10.361 1.00 97.88 81 HIS A C 1
ATOM 659 O O . HIS A 1 81 ? 17.627 -2.280 -10.728 1.00 97.88 81 HIS A O 1
ATOM 665 N N . ASN A 1 82 ? 15.411 -1.966 -10.858 1.00 97.62 82 ASN A N 1
ATOM 666 C CA . ASN A 1 82 ? 15.441 -0.985 -11.946 1.00 97.62 82 ASN A CA 1
ATOM 667 C C . ASN A 1 82 ? 14.952 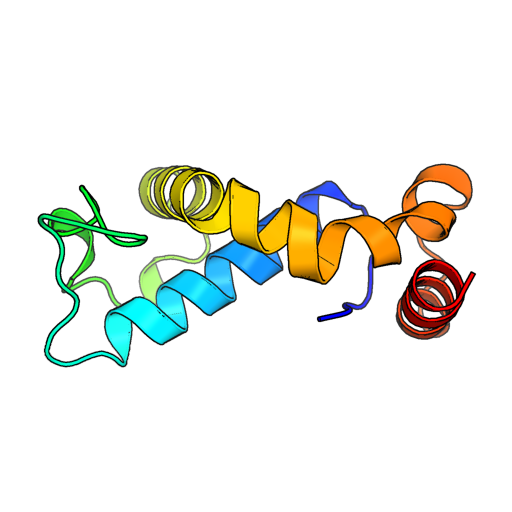0.414 -11.523 1.00 97.62 82 ASN A C 1
ATOM 669 O O . ASN A 1 82 ? 15.138 1.385 -12.251 1.00 97.62 82 ASN A O 1
ATOM 673 N N . GLY A 1 83 ? 14.337 0.546 -10.345 1.00 96.50 83 GLY A N 1
ATOM 674 C CA . GLY A 1 83 ? 13.823 1.821 -9.849 1.00 96.50 83 GLY A CA 1
ATOM 675 C C . GLY A 1 83 ? 12.551 2.299 -10.559 1.00 96.50 83 GLY A C 1
ATOM 676 O O . GLY A 1 83 ? 11.783 1.514 -11.124 1.00 96.50 83 GLY A O 1
ATOM 677 N N . ASN A 1 84 ? 12.295 3.609 -10.479 1.00 98.00 84 ASN A N 1
ATOM 678 C CA . ASN A 1 84 ? 11.102 4.223 -11.058 1.00 98.00 84 ASN A CA 1
ATOM 679 C C . ASN A 1 84 ? 11.209 4.318 -12.582 1.00 98.00 84 ASN A C 1
ATOM 681 O O . ASN A 1 84 ? 12.055 5.038 -13.104 1.00 98.00 84 ASN A O 1
ATOM 685 N N . MET A 1 85 ? 10.277 3.678 -13.284 1.00 98.12 85 MET A N 1
ATOM 686 C CA . MET A 1 85 ? 10.176 3.776 -14.740 1.00 98.12 85 MET A CA 1
ATOM 687 C C . MET A 1 85 ? 9.137 4.805 -15.210 1.00 98.12 85 MET A C 1
ATOM 689 O O . MET A 1 85 ? 8.848 4.864 -16.395 1.00 98.12 85 MET A O 1
ATOM 693 N N . TYR A 1 86 ? 8.551 5.605 -14.314 1.00 98.06 86 TYR A N 1
ATOM 694 C CA . TYR A 1 86 ? 7.438 6.523 -14.592 1.00 98.06 86 TYR A CA 1
ATOM 695 C C . TYR A 1 86 ? 6.202 5.788 -15.128 1.00 98.06 86 TYR A C 1
ATOM 697 O O . TYR A 1 86 ? 5.711 4.860 -14.478 1.00 98.06 86 TYR A O 1
ATOM 705 N N . THR A 1 87 ? 5.682 6.200 -16.285 1.00 98.44 87 THR A N 1
ATOM 706 C CA . THR A 1 87 ? 4.470 5.670 -16.918 1.00 98.44 87 THR A CA 1
ATOM 707 C C . THR A 1 87 ? 4.439 4.133 -16.967 1.00 98.44 87 THR A C 1
ATOM 709 O O . THR A 1 87 ? 3.452 3.555 -16.510 1.00 98.44 87 THR A O 1
ATOM 712 N N . PRO A 1 88 ? 5.500 3.424 -17.412 1.00 98.12 88 PRO A N 1
ATOM 713 C CA . PRO A 1 88 ? 5.515 1.961 -17.423 1.00 98.12 88 PRO A CA 1
ATOM 714 C C . PRO A 1 88 ? 5.674 1.277 -16.053 1.00 98.12 88 PRO A C 1
ATOM 716 O O . PRO A 1 88 ? 5.592 0.054 -15.994 1.00 98.12 88 PRO A O 1
ATOM 719 N N . SER A 1 89 ? 5.895 1.996 -14.945 1.00 98.38 89 SER A N 1
ATOM 720 C CA . SER A 1 89 ? 6.253 1.378 -13.651 1.00 98.38 89 SER A CA 1
ATOM 721 C C . SER A 1 89 ? 5.225 0.345 -13.158 1.00 98.38 89 SER A C 1
ATOM 723 O O . SER A 1 89 ? 5.604 -0.740 -12.714 1.00 98.38 89 SER A O 1
ATOM 725 N N . VAL A 1 90 ? 3.924 0.617 -13.314 1.00 98.38 90 VAL A N 1
ATOM 726 C CA . VAL A 1 90 ? 2.868 -0.339 -12.926 1.00 98.38 90 VAL A CA 1
ATOM 727 C C . VAL A 1 90 ? 2.846 -1.584 -13.818 1.00 98.38 90 VAL A C 1
ATOM 729 O O . VAL A 1 90 ? 2.626 -2.689 -13.326 1.00 98.38 90 VAL A O 1
ATOM 732 N N . TYR A 1 91 ? 3.146 -1.439 -15.109 1.00 98.44 91 TYR A N 1
ATOM 733 C CA . TYR A 1 91 ? 3.261 -2.573 -16.027 1.00 98.44 91 TYR A CA 1
ATOM 734 C C . TYR A 1 91 ? 4.519 -3.393 -15.730 1.00 98.44 91 TYR A C 1
ATOM 736 O O . TYR A 1 91 ? 4.478 -4.613 -15.787 1.00 98.44 91 TYR A O 1
ATOM 744 N N . GLY A 1 92 ? 5.605 -2.752 -15.293 1.00 98.31 92 GLY A N 1
ATOM 745 C CA . GLY A 1 92 ? 6.767 -3.453 -14.749 1.00 98.31 92 GLY A CA 1
ATOM 746 C C . GLY A 1 92 ? 6.452 -4.273 -13.497 1.00 98.31 92 GLY A C 1
ATOM 747 O O . GLY A 1 92 ? 6.981 -5.374 -13.316 1.00 98.31 92 GLY A O 1
ATOM 748 N N . CYS A 1 93 ? 5.549 -3.767 -12.654 1.00 98.44 93 CYS A N 1
ATOM 749 C CA . CYS A 1 93 ? 5.046 -4.522 -11.513 1.00 98.44 93 CYS A CA 1
ATOM 750 C C . CYS A 1 93 ? 4.187 -5.717 -11.950 1.00 98.44 93 CYS A C 1
ATOM 752 O O . CYS A 1 93 ? 4.299 -6.794 -11.370 1.00 98.44 93 CYS A O 1
ATOM 754 N N . LEU A 1 94 ? 3.367 -5.553 -12.995 1.00 98.56 94 LEU A N 1
ATOM 755 C CA . LEU A 1 94 ? 2.618 -6.658 -13.598 1.00 98.56 94 LEU A CA 1
ATOM 756 C C . LEU A 1 94 ? 3.559 -7.738 -14.147 1.00 98.56 94 LEU A C 1
ATOM 758 O O . LEU A 1 94 ? 3.366 -8.908 -13.840 1.00 98.56 94 LEU A O 1
ATOM 762 N N . THR A 1 95 ? 4.604 -7.356 -14.884 1.00 98.12 95 THR A N 1
ATOM 763 C CA . THR A 1 95 ? 5.611 -8.303 -15.385 1.00 98.12 95 THR A CA 1
ATOM 764 C C . THR A 1 95 ? 6.279 -9.065 -14.244 1.00 98.12 95 THR A C 1
ATOM 766 O O . THR A 1 95 ? 6.408 -10.278 -14.326 1.00 98.12 95 THR A O 1
ATOM 769 N N . SER A 1 96 ? 6.641 -8.378 -13.153 1.00 98.12 96 SER A N 1
ATOM 770 C CA . SER A 1 96 ? 7.231 -9.023 -11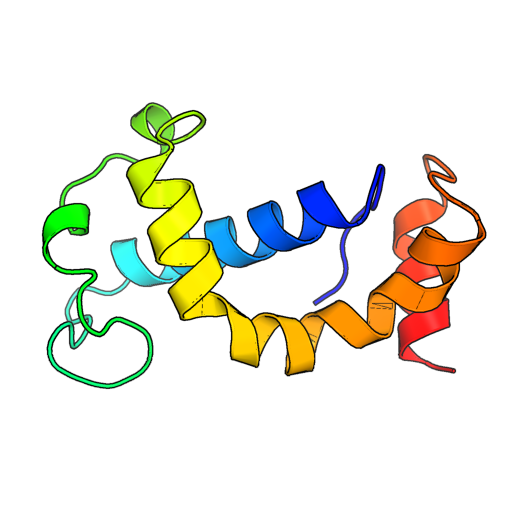.967 1.00 98.12 96 SER A CA 1
ATOM 771 C C . SER A 1 96 ? 6.297 -10.044 -11.315 1.00 98.12 96 SER A C 1
ATOM 773 O O . SER A 1 96 ? 6.765 -11.026 -10.761 1.00 98.12 96 SER A O 1
ATOM 775 N N . LEU A 1 97 ? 4.984 -9.805 -11.364 1.00 97.69 97 LEU A N 1
ATOM 776 C CA . LEU A 1 97 ? 3.983 -10.697 -10.778 1.00 97.69 97 LEU A CA 1
ATOM 777 C C . LEU A 1 97 ? 3.734 -11.958 -11.623 1.00 97.69 97 LEU A C 1
ATOM 779 O O . LEU A 1 97 ? 3.307 -12.968 -11.073 1.00 97.69 97 LEU A O 1
ATOM 783 N N . LEU A 1 98 ? 3.928 -11.878 -12.942 1.00 97.38 98 LEU A N 1
ATOM 784 C CA . LEU A 1 98 ? 3.688 -12.984 -13.878 1.00 97.38 98 LEU A CA 1
ATOM 785 C C . LEU A 1 98 ? 4.904 -13.903 -14.071 1.00 97.38 98 LEU A C 1
ATOM 787 O O . LEU A 1 98 ? 4.738 -14.985 -14.632 1.00 97.38 98 LEU A O 1
ATOM 791 N N . ALA A 1 99 ? 6.095 -13.439 -13.689 1.00 83.56 99 ALA A N 1
ATOM 792 C CA . ALA A 1 99 ? 7.371 -14.118 -13.904 1.00 83.56 99 ALA A CA 1
ATOM 793 C C . ALA A 1 99 ? 7.690 -15.180 -12.841 1.00 83.56 99 ALA A C 1
ATOM 795 O O . ALA A 1 99 ? 7.181 -15.070 -11.701 1.00 83.56 99 ALA A O 1
#

Foldseek 3Di:
DFDQCQDPVVVLLVQLLVVLVVLQVDPDPPCCDALNPPVVVVNPDDSVVCPPPPVSSVSSSVSCVVVCVVPYVQLCVCCNVPHHPDPCRRVSSVVSNVD

Mean predicted aligned error: 3.12 Å

InterPro domains:
  IPR013746 Hydroxymethylglutaryl-coenzyme A synthase, C-terminal domain [PF08540] (1-98)
  IPR016039 Thiolase-like [G3DSA:3.40.47.10] (1-99)
  IPR016039 Thiolase-like [SSF53901] (1-98)

Secondary structure (DSSP, 8-state):
-----SSHHHHHHHHHHHHHHHHHH-TT--SSSGGGTT-GGGTT--GGG-TT-HHHHHHHHHHTHHHHHHHTGGGGHHHHHH---STTHHHHHHHHHH-

Sequence (99 aa):
MIFHTPFCKLVQKCFARILLNDFLASHKSDTDSGIYNGLKDFSNVKLEETYFNREVDKAFQKASHELFKQKTQPSLFLSAHNGNMYTPSVYGCLTSLLA

Nearest PDB structures (foldseek):
  2p8u-assembly1_B  TM=9.799E-01  e=1.296E-08  Homo sapiens
  2wya-assembly2_D  TM=9.148E-01  e=3.770E-08  Homo sapiens
  2f82-assembly1_A  TM=9.077E-01  e=5.290E-05  Brassica juncea
  7cqt-assembly2_C  TM=9.029E-01  e=8.292E-05  Brassica juncea
  7cqt-assembly1_B  TM=9.051E-01  e=1.721E-04  Brassica juncea

pLDDT: mean 94.97, std 6.71, range [65.62, 98.69]

Organism: Micrurus corallinus (NCBI:txid54390)

Solvent-accessible su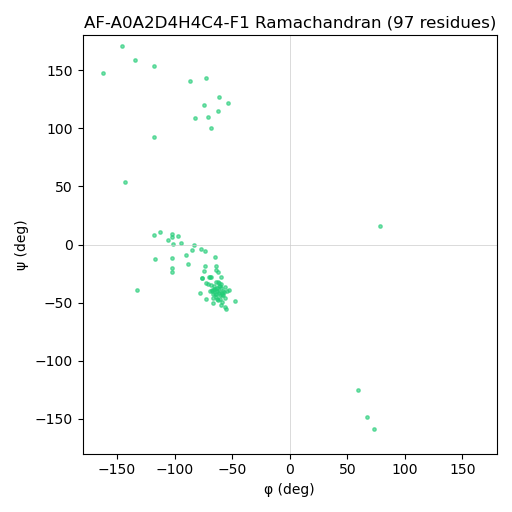rface area (backbone atoms only — not comparable to full-atom values): 5621 Å² total; per-residue (Å²): 97,77,52,73,36,74,44,72,74,56,48,52,49,53,55,15,49,51,54,49,51,56,48,67,71,39,95,75,62,56,34,88,45,79,72,40,48,81,45,60,91,56,68,80,66,56,74,89,74,44,84,79,36,62,65,60,54,52,52,33,37,60,48,34,40,69,58,38,58,72,46,32,50,55,22,39,54,45,40,74,77,69,41,54,58,64,88,54,19,33,57,42,13,48,52,30,55,75,104